Protein AF-A0A8X6GLU5-F1 (afdb_monomer_lite)

Organism: Trichonephila clavata (NCBI:txid2740835)

Radius of gyration: 27.41 Å; chains: 1; bounding box: 62×52×76 Å

Sequence (142 aa):
MKSMYGGFMQRKEIKGLLIDNIKECVPYLIPNGNFYRERTYVGNFDGNTITVKIVGKEAGKWRNFTKGISGDIIDLWTLVKGDINSAKKWLNTKNTEKLQNKEAKGAIKKGEKAFSVGQYLNDKSPMPKDVIGPRILTSGGF

Foldseek 3Di:
DDQPPPDDQDPVNLQVLCLVVVVVNVCVLFVQWDQDVVQWIWHDDPNWIKIAGNDDPRHQWMATPVVRDIDGVQVSCCVRPVDNVVSVVVSSVVVVVVVVVVVVVVVVVDPDPDDDPVCVVPDPPPDDPDPDDPPPDDPDDD

pLDDT: mean 81.48, std 16.9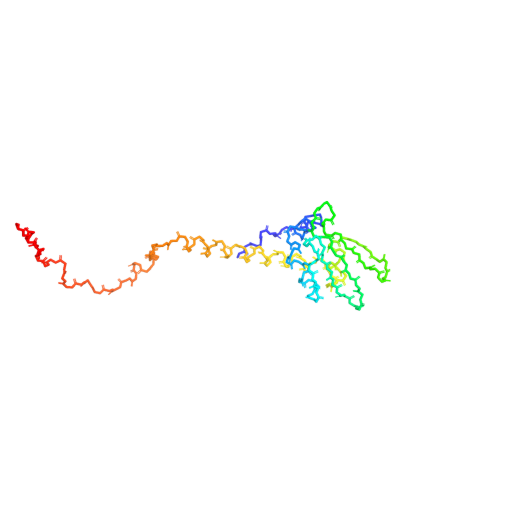4, range [41.44, 97.5]

Structure (mmCIF, N/CA/C/O backbone):
data_AF-A0A8X6GLU5-F1
#
_entry.id   AF-A0A8X6GLU5-F1
#
loop_
_atom_site.group_PDB
_atom_site.id
_atom_site.type_symbol
_atom_site.label_atom_id
_atom_site.label_alt_id
_atom_site.label_comp_id
_atom_site.label_asym_id
_atom_site.label_entity_id
_atom_site.label_seq_id
_atom_site.pdbx_PDB_ins_code
_atom_site.Cartn_x
_atom_site.Cartn_y
_atom_site.Cartn_z
_atom_site.occupancy
_atom_site.B_iso_or_equiv
_atom_site.auth_seq_id
_atom_site.auth_comp_id
_atom_site.auth_asym_id
_atom_site.auth_atom_id
_atom_site.pdbx_PDB_model_num
ATOM 1 N N . MET A 1 1 ? -25.103 5.007 7.542 1.00 42.44 1 MET A N 1
ATOM 2 C CA . MET A 1 1 ? -23.795 5.116 8.230 1.00 42.44 1 MET A CA 1
ATOM 3 C C . MET A 1 1 ? -22.962 6.175 7.524 1.00 42.44 1 MET A C 1
ATOM 5 O O . MET A 1 1 ? -22.713 6.032 6.335 1.00 42.44 1 MET A O 1
ATOM 9 N N . LYS A 1 2 ? -22.602 7.264 8.213 1.00 41.44 2 LYS A N 1
ATOM 10 C CA . LYS A 1 2 ? -21.680 8.283 7.681 1.00 41.44 2 LYS A CA 1
ATOM 11 C C . LYS A 1 2 ? -20.284 7.663 7.599 1.00 41.44 2 LYS A C 1
ATOM 13 O O . LYS A 1 2 ? -19.824 7.113 8.597 1.00 41.44 2 LYS A O 1
ATOM 18 N N . SER A 1 3 ? -19.616 7.738 6.445 1.00 44.66 3 SER A N 1
ATOM 19 C CA . SER A 1 3 ? -18.183 7.442 6.402 1.00 44.66 3 SER A CA 1
ATOM 20 C C . SER A 1 3 ? -17.482 8.424 7.346 1.00 4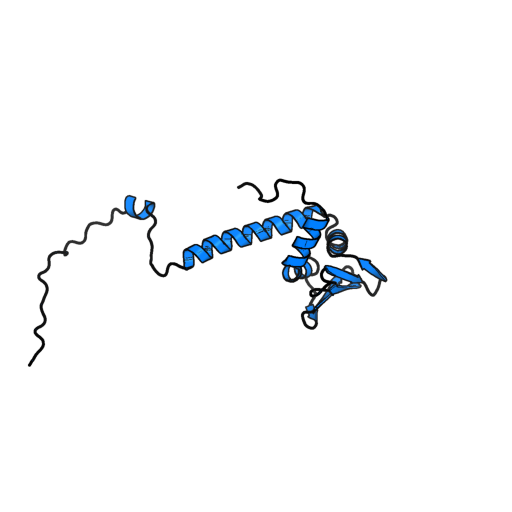4.66 3 SER A C 1
ATOM 22 O O . SER A 1 3 ? -17.727 9.630 7.301 1.00 44.66 3 SER A O 1
ATOM 24 N N . MET A 1 4 ? -16.630 7.916 8.236 1.00 54.22 4 MET A N 1
ATOM 25 C CA . MET A 1 4 ? -15.862 8.763 9.160 1.00 54.22 4 MET A CA 1
ATOM 26 C C . MET A 1 4 ? -14.899 9.705 8.408 1.00 54.22 4 MET A C 1
ATOM 28 O O . MET A 1 4 ? -14.454 10.702 8.961 1.00 54.22 4 MET A O 1
ATOM 32 N N . TYR A 1 5 ? -14.660 9.430 7.119 1.00 52.72 5 TYR A N 1
ATOM 33 C CA . TYR A 1 5 ? -13.843 10.213 6.193 1.00 52.72 5 TYR A CA 1
ATOM 34 C C . TYR A 1 5 ? -14.687 10.799 5.051 1.00 52.72 5 TYR A C 1
ATOM 36 O O . TYR A 1 5 ? -14.328 10.700 3.880 1.00 52.72 5 TYR A O 1
ATOM 44 N N . GLY A 1 6 ? -15.839 11.392 5.375 1.00 47.66 6 GLY A N 1
ATOM 45 C CA . GLY A 1 6 ? -16.646 12.170 4.422 1.00 47.66 6 GLY A CA 1
ATOM 46 C C . GLY A 1 6 ? -15.974 13.468 3.940 1.00 47.66 6 GLY A C 1
ATOM 47 O O . GLY A 1 6 ? -16.567 14.199 3.155 1.00 47.66 6 GLY A O 1
ATOM 48 N N . GLY A 1 7 ? -14.755 13.756 4.411 1.00 59.66 7 GLY A N 1
ATOM 49 C CA . GLY A 1 7 ? -13.905 14.856 3.964 1.00 59.66 7 GLY A CA 1
ATOM 50 C C . GLY A 1 7 ? -12.766 14.384 3.056 1.00 59.66 7 GLY A C 1
ATOM 51 O O . GLY A 1 7 ? -12.345 13.228 3.089 1.00 59.66 7 GLY A O 1
ATOM 52 N N . PHE A 1 8 ? -12.256 15.298 2.232 1.00 65.38 8 PHE A N 1
ATOM 53 C CA . PHE A 1 8 ? -11.109 15.075 1.355 1.00 65.38 8 PHE A CA 1
ATOM 54 C C . PHE A 1 8 ? -9.871 14.654 2.169 1.00 65.38 8 PHE A C 1
ATOM 56 O O . PHE A 1 8 ? -9.205 15.489 2.774 1.00 65.38 8 PHE A O 1
ATOM 63 N N . MET A 1 9 ? -9.556 13.356 2.188 1.00 79.25 9 MET A N 1
ATOM 64 C CA . MET A 1 9 ? -8.346 12.850 2.840 1.00 79.25 9 MET A CA 1
ATOM 65 C C . MET A 1 9 ? -7.111 13.344 2.079 1.00 79.25 9 MET A C 1
ATOM 67 O O . MET A 1 9 ? -6.966 13.081 0.877 1.00 79.25 9 MET A O 1
ATOM 71 N N . GLN A 1 10 ? -6.221 14.058 2.767 1.00 88.88 10 GLN A N 1
ATOM 72 C CA . GLN A 1 10 ? -5.005 14.583 2.149 1.00 88.88 10 GLN A CA 1
ATOM 73 C C . GLN A 1 10 ? -3.992 13.461 1.897 1.00 88.88 10 GLN A C 1
ATOM 75 O O . GLN A 1 10 ? -3.910 12.495 2.653 1.00 88.88 10 GLN A O 1
ATOM 80 N N . ARG A 1 11 ? -3.145 13.609 0.870 1.00 93.12 11 ARG A N 1
ATOM 81 C CA . ARG A 1 11 ? -2.108 12.617 0.510 1.00 93.12 11 ARG A CA 1
ATOM 82 C C . ARG A 1 11 ? -1.254 12.183 1.710 1.00 93.12 11 ARG A C 1
ATOM 84 O O . ARG A 1 11 ? -0.972 11.000 1.861 1.00 93.12 11 ARG A O 1
ATOM 91 N N . LYS A 1 12 ? -0.867 13.127 2.576 1.00 94.06 12 LYS A N 1
ATOM 92 C CA . LYS A 1 12 ? -0.064 12.852 3.780 1.00 94.06 12 LYS A CA 1
ATOM 93 C C . LYS A 1 12 ? -0.802 11.958 4.784 1.00 94.06 12 LYS A C 1
ATOM 95 O O . LYS A 1 12 ? -0.189 11.070 5.366 1.00 94.06 12 LYS A O 1
ATOM 100 N N . GLU A 1 13 ? -2.100 12.177 4.956 1.00 93.44 13 GLU A N 1
ATOM 101 C CA . GLU A 1 13 ? -2.949 11.381 5.844 1.00 93.44 13 GLU A CA 1
ATOM 102 C C . GLU A 1 13 ? -3.142 9.965 5.291 1.00 93.44 13 GLU A C 1
ATOM 104 O O . GLU A 1 13 ? -2.916 8.996 6.011 1.00 93.44 13 GLU A O 1
ATOM 109 N N . ILE A 1 14 ? -3.429 9.841 3.987 1.00 94.19 14 ILE A N 1
ATOM 110 C CA . ILE A 1 14 ? -3.506 8.540 3.298 1.00 94.19 14 ILE A CA 1
ATOM 111 C C . ILE A 1 14 ? -2.205 7.765 3.511 1.00 94.19 14 ILE A C 1
ATOM 113 O O . ILE A 1 14 ? -2.236 6.596 3.880 1.00 94.19 14 ILE A O 1
ATOM 117 N N . LYS A 1 15 ? -1.054 8.422 3.323 1.00 96.06 15 LYS A N 1
ATOM 118 C CA . LYS A 1 15 ? 0.261 7.804 3.512 1.00 96.06 15 LYS A CA 1
ATOM 119 C C . LYS A 1 15 ? 0.434 7.264 4.929 1.00 96.06 15 LYS A C 1
ATOM 121 O O . LYS A 1 15 ? 0.846 6.119 5.080 1.00 96.06 15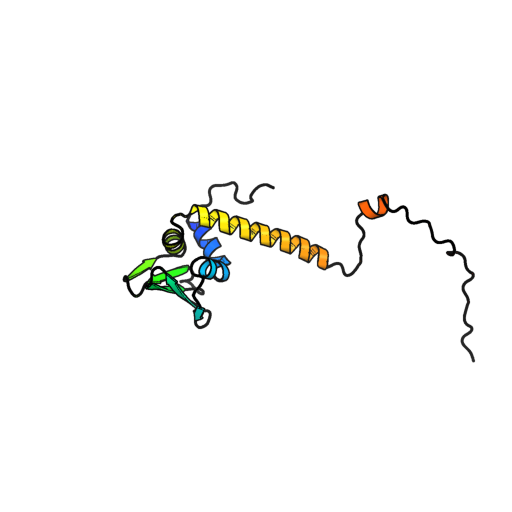 LYS A O 1
ATOM 126 N N . GLY A 1 16 ? 0.115 8.072 5.943 1.00 95.50 16 GLY A N 1
ATOM 127 C CA . GLY A 1 16 ? 0.189 7.660 7.346 1.00 95.50 16 GLY A CA 1
ATOM 128 C C . GLY A 1 16 ? -0.681 6.435 7.621 1.00 95.50 16 GLY A C 1
ATOM 129 O O . GLY A 1 16 ? -0.177 5.416 8.078 1.00 95.50 16 GLY A O 1
ATOM 130 N N . LEU A 1 17 ? -1.950 6.481 7.213 1.00 95.00 17 LEU A N 1
ATOM 131 C CA . LEU A 1 17 ? -2.893 5.379 7.418 1.00 95.00 17 LEU A CA 1
ATOM 132 C C . LEU A 1 17 ? -2.489 4.095 6.676 1.00 95.00 17 LEU A C 1
ATOM 134 O O . LEU A 1 17 ? -2.688 2.993 7.190 1.00 95.00 17 LEU A O 1
ATOM 138 N N . LEU A 1 18 ? -1.914 4.208 5.477 1.00 95.94 18 LEU A N 1
ATOM 139 C CA . LEU A 1 18 ? -1.375 3.056 4.752 1.00 95.94 18 LEU A CA 1
ATOM 140 C C . LEU A 1 18 ? -0.169 2.444 5.471 1.00 95.94 18 LEU A C 1
ATOM 142 O O . LEU A 1 18 ? -0.056 1.220 5.511 1.00 95.94 18 LEU A O 1
ATOM 146 N N . ILE A 1 19 ? 0.706 3.271 6.049 1.00 96.31 19 ILE A N 1
ATOM 147 C CA . ILE A 1 19 ? 1.851 2.808 6.845 1.00 96.31 19 ILE A CA 1
ATOM 148 C C . ILE A 1 19 ? 1.371 2.118 8.130 1.00 96.31 19 ILE A C 1
ATOM 150 O O . ILE A 1 19 ? 1.864 1.043 8.463 1.00 96.31 19 ILE A O 1
ATOM 154 N N . ASP A 1 20 ? 0.356 2.656 8.804 1.00 94.88 20 ASP A N 1
ATOM 155 C CA . ASP A 1 20 ? -0.206 2.047 10.018 1.00 94.88 20 ASP A CA 1
ATOM 156 C C . ASP A 1 20 ? -0.815 0.660 9.757 1.00 94.88 20 ASP A C 1
ATOM 158 O O . ASP A 1 20 ? -0.840 -0.200 10.637 1.00 94.88 20 ASP A O 1
ATOM 162 N N . ASN A 1 21 ? -1.285 0.417 8.530 1.00 94.88 21 ASN A N 1
ATOM 163 C CA . ASN A 1 21 ? -1.857 -0.861 8.101 1.00 94.88 21 ASN A CA 1
ATOM 164 C C . ASN A 1 21 ? -0.935 -1.614 7.122 1.00 94.88 21 ASN A C 1
ATOM 166 O O . ASN A 1 21 ? -1.394 -2.482 6.378 1.00 94.88 21 ASN A O 1
ATOM 170 N N . ILE A 1 22 ? 0.370 -1.313 7.111 1.00 95.44 22 ILE A N 1
ATOM 171 C CA . ILE A 1 22 ? 1.312 -1.788 6.082 1.00 95.44 22 ILE A CA 1
ATOM 172 C C . ILE A 1 22 ? 1.400 -3.318 5.983 1.00 95.44 22 ILE A C 1
ATOM 174 O O . ILE A 1 22 ? 1.559 -3.856 4.889 1.00 95.44 22 ILE A O 1
ATOM 178 N N . LYS A 1 23 ? 1.236 -4.025 7.109 1.00 94.44 23 LYS A N 1
ATOM 179 C CA . LYS A 1 23 ? 1.266 -5.496 7.175 1.00 94.44 23 LYS A CA 1
ATOM 180 C C . LYS A 1 23 ? 0.084 -6.163 6.462 1.00 94.44 23 LYS A C 1
ATOM 182 O O . LYS A 1 23 ? 0.213 -7.307 6.052 1.00 94.44 23 LYS A O 1
ATOM 187 N N . GLU A 1 24 ? -1.035 -5.461 6.296 1.00 94.56 24 GLU A N 1
ATOM 188 C CA . GLU A 1 24 ? -2.194 -5.931 5.520 1.00 94.56 24 GLU A CA 1
ATOM 189 C C . GLU A 1 24 ? -2.204 -5.332 4.108 1.00 94.56 24 GLU A C 1
ATOM 191 O O . GLU A 1 24 ? -2.545 -6.001 3.135 1.00 94.56 24 GLU A O 1
ATOM 196 N N . CYS A 1 25 ? -1.803 -4.066 3.996 1.00 94.88 25 CYS A N 1
ATOM 197 C CA . CYS A 1 25 ? -1.776 -3.298 2.756 1.00 94.88 25 CYS A CA 1
ATOM 198 C C . CYS A 1 25 ? -0.819 -3.902 1.719 1.00 94.88 25 CYS A C 1
ATOM 200 O O . CYS A 1 25 ? -1.201 -4.101 0.567 1.00 94.88 25 CYS A O 1
ATOM 202 N N . VAL A 1 26 ? 0.416 -4.229 2.112 1.00 95.69 26 VAL A N 1
ATOM 203 C CA . VAL A 1 26 ? 1.428 -4.697 1.154 1.00 95.69 26 VAL A CA 1
ATOM 204 C C . VAL A 1 26 ? 1.084 -6.075 0.569 1.00 95.69 26 VAL A C 1
ATOM 206 O O . VAL A 1 26 ? 1.123 -6.191 -0.656 1.00 95.69 26 VAL A O 1
ATOM 209 N N . PRO A 1 27 ? 0.670 -7.089 1.359 1.00 95.50 27 PRO A N 1
ATOM 210 C CA . PRO A 1 27 ? 0.188 -8.351 0.795 1.00 95.50 27 PRO A CA 1
ATOM 211 C C . PRO A 1 27 ? -1.064 -8.195 -0.075 1.00 95.50 27 PRO A C 1
ATOM 213 O O . PRO A 1 27 ? -1.223 -8.914 -1.054 1.00 95.50 27 PRO A O 1
ATOM 216 N N . TYR A 1 28 ? -1.939 -7.231 0.228 1.00 95.31 28 TYR A N 1
ATOM 217 C CA . TYR A 1 28 ? -3.096 -6.938 -0.621 1.00 95.31 28 TYR A CA 1
ATOM 218 C C . TYR A 1 28 ? -2.699 -6.378 -2.001 1.00 95.31 28 TYR A C 1
ATOM 220 O O . TYR A 1 28 ? -3.359 -6.663 -3.003 1.00 95.31 28 TYR A O 1
ATOM 228 N N . LEU A 1 29 ? -1.628 -5.581 -2.070 1.00 95.00 29 LEU A N 1
ATOM 229 C CA . LEU A 1 29 ? -1.094 -5.068 -3.335 1.00 95.00 29 LEU A CA 1
ATOM 230 C C . LEU A 1 29 ? -0.274 -6.121 -4.089 1.00 95.00 29 LEU A C 1
ATOM 232 O O . LEU A 1 29 ? -0.374 -6.215 -5.309 1.00 95.00 29 LEU A O 1
ATOM 236 N N . ILE A 1 30 ? 0.537 -6.898 -3.371 1.00 94.38 30 ILE A N 1
ATOM 237 C CA . ILE A 1 30 ? 1.480 -7.868 -3.931 1.00 94.38 30 ILE A CA 1
ATOM 238 C C . ILE A 1 30 ? 1.265 -9.220 -3.223 1.00 94.38 30 ILE A C 1
ATOM 240 O O . ILE A 1 30 ? 1.989 -9.534 -2.273 1.00 94.38 30 ILE A O 1
ATOM 244 N N . PRO A 1 31 ? 0.278 -10.026 -3.658 1.00 91.94 31 PRO A N 1
ATOM 245 C CA . PRO A 1 31 ? -0.143 -11.234 -2.938 1.00 91.94 31 PRO A CA 1
ATOM 246 C C . PRO A 1 31 ? 0.900 -12.356 -2.948 1.00 91.94 31 PRO A C 1
ATOM 248 O O . PRO A 1 31 ? 0.979 -13.127 -2.000 1.00 91.94 31 PRO A O 1
ATOM 251 N N . ASN A 1 32 ? 1.750 -12.417 -3.974 1.00 89.12 32 ASN A N 1
ATOM 252 C CA . ASN A 1 32 ? 2.762 -13.468 -4.137 1.00 89.12 32 ASN A CA 1
ATOM 253 C C . ASN A 1 32 ? 4.113 -13.073 -3.515 1.00 89.12 32 ASN A C 1
ATOM 255 O O . ASN A 1 32 ? 5.163 -13.212 -4.144 1.00 89.12 32 ASN A O 1
ATOM 259 N N . GLY A 1 33 ? 4.086 -12.491 -2.318 1.00 92.38 33 GLY A N 1
ATOM 260 C CA . GLY A 1 33 ? 5.281 -12.049 -1.605 1.00 92.38 33 GLY A CA 1
ATOM 261 C C . GLY A 1 33 ? 5.419 -12.682 -0.227 1.00 92.38 33 GLY A C 1
ATOM 262 O O . GLY A 1 33 ? 4.545 -13.403 0.239 1.00 92.38 33 GLY A O 1
ATOM 263 N N . ASN A 1 34 ? 6.544 -12.410 0.427 1.00 94.88 34 ASN A N 1
ATOM 264 C CA . ASN A 1 34 ? 6.878 -12.926 1.747 1.00 94.88 34 ASN A CA 1
ATOM 265 C C . ASN A 1 34 ? 7.530 -11.849 2.616 1.00 94.88 34 ASN A C 1
ATOM 267 O O . ASN A 1 34 ? 8.275 -10.987 2.140 1.00 94.88 34 ASN A O 1
ATOM 271 N N . PHE A 1 35 ? 7.295 -11.936 3.924 1.00 95.19 35 PHE A N 1
ATOM 272 C CA . PHE A 1 35 ? 7.995 -11.111 4.901 1.00 95.19 35 PHE A CA 1
ATOM 273 C C . PHE A 1 35 ? 9.394 -11.674 5.165 1.00 95.19 35 PHE A C 1
ATOM 275 O O . PHE A 1 35 ? 9.558 -12.806 5.609 1.00 95.19 35 PHE A O 1
ATOM 282 N N . TYR A 1 36 ? 10.413 -10.849 4.952 1.00 92.62 36 TYR A N 1
ATOM 283 C CA . TYR A 1 36 ? 11.798 -11.146 5.277 1.00 92.62 36 TYR A CA 1
ATOM 284 C C . TYR A 1 36 ? 12.218 -10.424 6.560 1.00 92.62 36 TYR A C 1
ATOM 286 O O . TYR A 1 36 ? 12.225 -9.186 6.634 1.00 92.62 36 TYR A O 1
ATOM 294 N N . ARG A 1 37 ? 12.578 -11.216 7.579 1.00 90.50 37 ARG A N 1
ATOM 295 C CA . ARG A 1 37 ? 12.971 -10.750 8.925 1.00 90.50 37 ARG A CA 1
ATOM 296 C C . ARG A 1 37 ? 11.976 -9.760 9.545 1.00 90.50 37 ARG A C 1
ATOM 298 O O . ARG A 1 37 ? 12.394 -8.851 10.254 1.00 90.50 37 ARG A O 1
ATOM 305 N N . GLU A 1 38 ? 10.696 -9.858 9.178 1.00 86.44 38 GLU A N 1
ATOM 306 C CA . GLU A 1 38 ? 9.595 -8.954 9.570 1.00 86.44 38 GLU A CA 1
ATOM 307 C C . GLU A 1 38 ? 9.799 -7.451 9.283 1.00 86.44 38 GLU A C 1
ATOM 309 O O . GLU A 1 38 ? 8.945 -6.626 9.599 1.00 86.44 38 GLU A O 1
ATOM 314 N N . ARG A 1 39 ? 10.917 -7.065 8.661 1.00 91.56 39 ARG A N 1
ATOM 315 C CA . ARG A 1 39 ? 11.289 -5.666 8.399 1.00 91.56 39 ARG A CA 1
ATOM 316 C C . ARG A 1 39 ? 11.059 -5.266 6.957 1.00 91.56 39 ARG A C 1
ATOM 318 O O . ARG A 1 39 ? 10.922 -4.079 6.670 1.00 91.56 39 ARG A O 1
ATOM 325 N N . THR A 1 40 ? 11.090 -6.235 6.051 1.00 94.25 40 THR A N 1
ATOM 326 C CA . THR A 1 40 ? 10.956 -6.016 4.613 1.00 94.25 40 THR A CA 1
ATOM 327 C C . THR A 1 40 ? 9.970 -7.027 4.061 1.00 94.25 40 THR A C 1
ATOM 329 O O . THR A 1 40 ? 10.005 -8.186 4.452 1.00 94.25 40 THR A O 1
ATOM 332 N N . TYR A 1 41 ? 9.104 -6.605 3.156 1.00 96.56 41 TYR A N 1
ATOM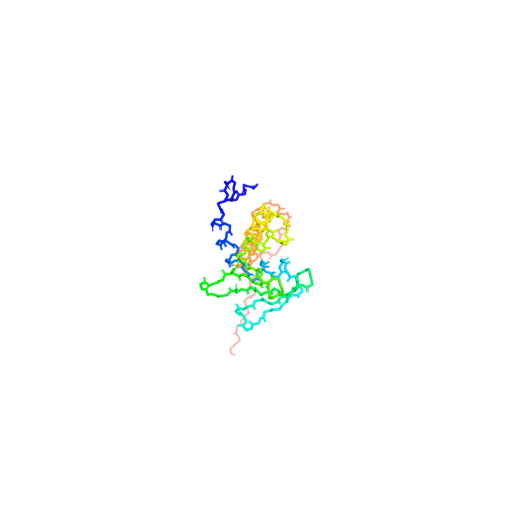 333 C CA . TYR A 1 41 ? 8.290 -7.500 2.352 1.00 96.56 41 TYR A CA 1
ATOM 334 C C . TYR A 1 41 ? 8.898 -7.584 0.962 1.00 96.56 41 TYR A C 1
ATOM 336 O O . TYR A 1 41 ? 9.252 -6.555 0.384 1.00 96.56 41 TYR A O 1
ATOM 344 N N . VAL A 1 42 ? 9.056 -8.796 0.451 1.00 96.00 42 VAL A N 1
ATOM 345 C CA . VAL A 1 42 ? 9.643 -9.067 -0.860 1.00 96.00 42 VAL A CA 1
ATOM 346 C C . VAL A 1 42 ? 8.588 -9.767 -1.692 1.00 96.00 42 VAL A C 1
ATOM 348 O O . VAL A 1 42 ? 8.068 -10.795 -1.274 1.00 96.00 42 VAL A O 1
ATOM 351 N N . GLY A 1 43 ? 8.265 -9.225 -2.858 1.00 94.62 43 GLY A N 1
ATOM 352 C CA . GLY A 1 43 ? 7.287 -9.825 -3.756 1.00 94.62 43 GLY A CA 1
ATOM 353 C C . GLY A 1 43 ? 7.597 -9.538 -5.215 1.00 94.62 43 GLY A C 1
ATOM 354 O O . GLY A 1 43 ? 8.562 -8.842 -5.538 1.00 94.62 43 GLY A O 1
ATOM 355 N N . ASN A 1 44 ? 6.768 -10.088 -6.094 1.00 93.62 44 ASN A N 1
ATOM 356 C CA . ASN A 1 44 ? 6.880 -9.887 -7.530 1.00 93.62 44 ASN A CA 1
ATOM 357 C C . ASN A 1 44 ? 5.708 -9.048 -8.049 1.00 93.62 44 ASN A C 1
ATOM 359 O O . ASN A 1 44 ? 4.555 -9.311 -7.705 1.00 93.62 44 ASN A O 1
ATOM 363 N N . PHE A 1 45 ? 6.006 -8.063 -8.890 1.00 92.12 45 PHE A N 1
ATOM 364 C CA . PHE A 1 45 ? 5.007 -7.320 -9.647 1.00 92.12 45 PHE A CA 1
ATOM 365 C C . PHE A 1 45 ? 5.509 -7.108 -11.074 1.00 92.12 45 PHE A C 1
ATOM 367 O O . PHE A 1 45 ? 6.619 -6.604 -11.277 1.00 92.12 45 PHE A O 1
ATOM 374 N N . ASP A 1 46 ? 4.691 -7.488 -12.057 1.00 89.38 46 ASP A N 1
ATOM 375 C CA . ASP A 1 46 ? 5.020 -7.359 -13.483 1.00 89.38 46 ASP A CA 1
ATOM 376 C C . ASP A 1 46 ? 6.361 -8.037 -13.848 1.00 89.38 46 ASP A C 1
ATOM 378 O O . ASP A 1 46 ? 7.200 -7.483 -14.553 1.00 89.38 46 ASP A O 1
ATOM 382 N N . GLY A 1 47 ? 6.644 -9.202 -13.252 1.00 89.56 47 GLY A N 1
ATOM 383 C CA . GLY A 1 47 ? 7.903 -9.928 -13.452 1.00 89.56 47 GLY A CA 1
ATOM 384 C C . GLY A 1 47 ? 9.112 -9.335 -12.718 1.00 89.56 47 GLY A C 1
ATOM 385 O O . GLY A 1 47 ? 10.199 -9.901 -12.785 1.00 89.56 47 GLY A O 1
ATOM 386 N N . ASN A 1 48 ? 8.948 -8.243 -11.967 1.00 91.31 48 ASN A N 1
ATOM 387 C CA . ASN A 1 48 ? 10.041 -7.569 -11.271 1.00 91.31 48 ASN A CA 1
ATOM 388 C C . ASN A 1 48 ? 9.997 -7.801 -9.762 1.00 91.31 48 ASN A C 1
ATOM 390 O O . ASN A 1 48 ? 8.934 -7.757 -9.139 1.00 91.31 48 ASN A O 1
ATOM 394 N N . THR A 1 49 ? 11.174 -7.945 -9.155 1.00 93.44 49 THR A N 1
ATOM 395 C CA . THR A 1 49 ? 11.306 -8.056 -7.700 1.00 93.44 49 THR A CA 1
ATOM 396 C C . THR A 1 49 ? 11.162 -6.688 -7.045 1.00 93.44 49 THR A C 1
ATOM 398 O O . THR A 1 49 ? 11.986 -5.788 -7.244 1.00 93.44 49 THR A O 1
ATOM 401 N N . ILE A 1 50 ? 10.121 -6.552 -6.225 1.00 94.94 50 ILE A N 1
ATOM 402 C CA . ILE A 1 50 ? 9.841 -5.372 -5.413 1.00 94.94 50 ILE A CA 1
ATOM 403 C C . ILE A 1 50 ? 10.119 -5.686 -3.949 1.00 94.94 50 ILE A C 1
ATOM 405 O O . ILE A 1 50 ? 9.712 -6.719 -3.417 1.00 94.94 50 ILE A O 1
ATOM 409 N N . THR A 1 51 ? 10.782 -4.749 -3.280 1.00 95.94 51 THR A N 1
ATOM 410 C CA . THR A 1 51 ? 10.948 -4.764 -1.827 1.00 95.94 51 THR A CA 1
ATOM 411 C C . THR A 1 51 ? 10.264 -3.568 -1.206 1.00 95.94 51 THR A C 1
ATOM 413 O O . THR A 1 51 ? 10.354 -2.465 -1.737 1.00 95.94 51 THR A O 1
ATOM 416 N N . VAL A 1 52 ? 9.599 -3.781 -0.075 1.00 97.19 52 VAL A N 1
ATOM 417 C CA . VAL A 1 52 ? 8.907 -2.740 0.687 1.00 97.19 52 VAL A CA 1
ATOM 418 C C . VAL A 1 52 ? 9.395 -2.779 2.125 1.00 97.19 52 VAL A C 1
ATOM 420 O O . VAL A 1 52 ? 9.395 -3.834 2.757 1.00 97.19 52 VAL A O 1
ATOM 423 N N . LYS A 1 53 ? 9.820 -1.640 2.668 1.00 97.50 53 LYS A N 1
ATOM 424 C CA . LYS A 1 53 ? 10.180 -1.511 4.083 1.00 97.50 53 LYS A CA 1
ATOM 425 C C . LYS A 1 53 ? 8.907 -1.484 4.924 1.00 97.50 53 LYS A C 1
ATOM 427 O O . LYS A 1 53 ? 8.031 -0.658 4.698 1.00 97.50 53 LYS A O 1
ATOM 432 N N . ILE A 1 54 ? 8.815 -2.384 5.895 1.00 96.62 54 ILE A N 1
ATOM 433 C CA . ILE A 1 54 ? 7.623 -2.600 6.730 1.00 96.62 54 ILE A CA 1
ATOM 434 C C . ILE A 1 54 ? 7.743 -1.893 8.081 1.00 96.62 54 ILE A C 1
ATOM 436 O O . ILE A 1 54 ? 6.740 -1.470 8.642 1.00 96.62 54 ILE A O 1
ATOM 440 N N . VAL A 1 55 ? 8.963 -1.738 8.603 1.00 93.88 55 VAL A N 1
ATOM 441 C CA . VAL A 1 55 ? 9.213 -1.212 9.955 1.00 93.88 55 VAL A CA 1
ATOM 442 C C . VAL A 1 55 ? 10.242 -0.082 9.921 1.00 93.88 55 VAL A C 1
ATOM 444 O O . VAL A 1 55 ? 11.167 -0.090 9.107 1.00 93.88 55 VAL A O 1
ATOM 447 N N . GLY A 1 56 ? 10.114 0.862 10.856 1.00 92.31 56 GLY A N 1
ATOM 448 C CA . GLY A 1 56 ? 11.073 1.941 11.094 1.00 92.31 56 GLY A CA 1
ATOM 449 C C . GLY A 1 56 ? 10.759 3.223 10.323 1.00 92.31 56 GLY A C 1
ATOM 450 O O . GLY A 1 56 ? 9.708 3.356 9.705 1.00 92.31 56 GLY A O 1
ATOM 451 N N . LYS A 1 57 ? 11.697 4.180 10.342 1.00 92.81 57 LYS A N 1
ATOM 452 C CA . LYS A 1 57 ? 11.541 5.501 9.691 1.00 92.81 57 LYS A CA 1
ATOM 453 C C . LYS A 1 57 ? 11.340 5.421 8.174 1.00 92.81 57 LYS A C 1
ATOM 455 O O . LYS A 1 57 ? 10.876 6.373 7.560 1.00 92.81 57 LYS A O 1
ATO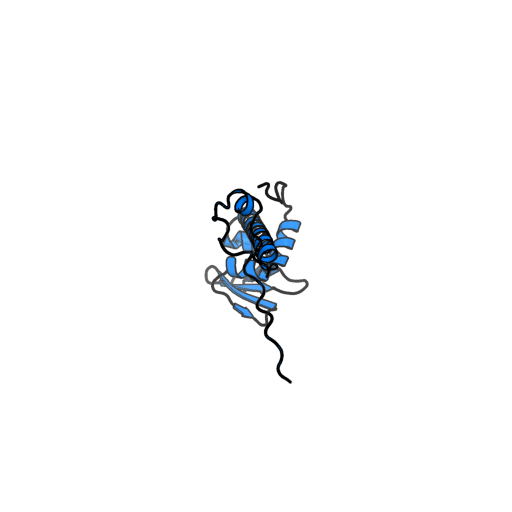M 460 N N . GLU A 1 58 ? 11.715 4.295 7.576 1.00 94.75 58 GLU A N 1
ATOM 461 C CA . GLU A 1 58 ? 11.572 4.039 6.145 1.00 94.75 58 GLU A CA 1
ATOM 462 C C . GLU A 1 58 ? 10.327 3.221 5.799 1.00 94.75 58 GLU A C 1
ATOM 464 O O . GLU A 1 58 ? 10.169 2.845 4.640 1.00 94.75 58 GLU A O 1
ATOM 469 N N . ALA A 1 59 ? 9.453 2.931 6.767 1.00 96.50 59 ALA A N 1
ATOM 470 C CA . ALA A 1 59 ? 8.234 2.177 6.516 1.00 96.50 59 ALA A CA 1
ATOM 471 C C . ALA A 1 59 ? 7.418 2.810 5.376 1.00 96.50 59 ALA A C 1
ATOM 473 O O . ALA A 1 59 ? 7.217 4.024 5.313 1.00 96.50 59 ALA A O 1
ATOM 474 N N . GLY A 1 60 ? 6.990 1.967 4.441 1.00 95.69 60 GLY A N 1
ATOM 475 C CA . GLY A 1 60 ? 6.284 2.368 3.231 1.00 95.69 60 GLY A CA 1
ATOM 476 C C . GLY A 1 60 ? 7.185 2.742 2.055 1.00 95.69 60 GLY A C 1
ATOM 477 O O . GLY A 1 60 ? 6.665 2.888 0.955 1.00 95.69 60 GLY A O 1
ATOM 478 N N . LYS A 1 61 ? 8.510 2.867 2.212 1.00 97.50 61 LYS A N 1
ATOM 479 C CA . LYS A 1 61 ? 9.403 2.990 1.049 1.00 97.50 61 LYS A CA 1
ATOM 480 C C . LYS A 1 61 ? 9.485 1.664 0.306 1.00 97.50 61 LYS A C 1
ATOM 482 O O . LYS A 1 61 ? 9.638 0.612 0.934 1.00 97.50 61 LYS A O 1
ATOM 487 N N . TRP A 1 62 ? 9.459 1.720 -1.018 1.00 96.94 62 TRP A N 1
ATOM 488 C CA . TRP A 1 62 ? 9.625 0.550 -1.869 1.00 96.94 62 TRP A CA 1
ATOM 489 C C . TRP A 1 62 ? 10.682 0.772 -2.945 1.00 96.94 62 TRP A C 1
ATOM 491 O O . TRP A 1 62 ? 11.012 1.904 -3.301 1.00 96.94 62 TRP A O 1
ATOM 501 N N . ARG A 1 63 ? 11.215 -0.333 -3.464 1.00 96.19 63 ARG A N 1
ATOM 502 C CA . ARG A 1 63 ? 12.193 -0.341 -4.549 1.00 96.19 63 ARG A CA 1
ATOM 503 C C . ARG A 1 63 ? 12.015 -1.562 -5.435 1.00 96.19 63 ARG A C 1
ATOM 505 O O . ARG A 1 63 ? 11.901 -2.678 -4.930 1.00 96.19 63 ARG A O 1
ATOM 512 N N . ASN A 1 64 ? 12.060 -1.336 -6.740 1.00 94.75 64 ASN A N 1
ATOM 513 C CA . ASN A 1 64 ? 12.229 -2.348 -7.769 1.00 94.75 64 ASN A CA 1
ATOM 514 C C . ASN A 1 64 ? 13.717 -2.419 -8.143 1.00 94.75 64 ASN A C 1
ATOM 516 O O . ASN A 1 64 ? 14.295 -1.437 -8.613 1.00 94.75 64 ASN A O 1
ATOM 520 N N . PHE A 1 65 ? 14.343 -3.571 -7.909 1.00 86.19 65 PHE A N 1
ATOM 521 C CA . PHE A 1 65 ? 15.769 -3.757 -8.199 1.00 86.19 65 PHE A CA 1
ATOM 522 C C . PHE A 1 65 ? 16.057 -3.951 -9.689 1.00 86.19 65 PHE A C 1
ATOM 524 O O . PHE A 1 65 ? 17.135 -3.582 -10.138 1.00 86.19 65 PHE A O 1
ATOM 531 N N . THR A 1 66 ? 15.092 -4.469 -10.448 1.00 86.56 66 THR A N 1
ATOM 532 C CA . THR A 1 66 ? 15.222 -4.733 -11.884 1.00 86.56 66 THR A CA 1
ATOM 533 C C . THR A 1 66 ? 15.161 -3.443 -12.704 1.00 86.56 66 THR A C 1
ATOM 535 O O . THR A 1 66 ? 16.019 -3.204 -13.542 1.00 86.56 66 THR A O 1
ATOM 538 N N . LYS A 1 67 ? 14.163 -2.585 -12.445 1.00 88.88 67 LYS A N 1
ATOM 539 C CA . LYS A 1 67 ? 13.942 -1.325 -13.186 1.00 88.88 67 LYS A CA 1
ATOM 540 C C . LYS A 1 67 ? 14.648 -0.113 -12.556 1.00 88.88 67 LYS A C 1
ATOM 542 O O . LYS A 1 67 ? 14.646 0.961 -13.141 1.00 88.88 67 LYS A O 1
ATOM 547 N N . GLY A 1 68 ? 15.191 -0.245 -11.342 1.00 89.38 68 GLY A N 1
ATOM 548 C CA . GLY A 1 68 ? 15.820 0.862 -10.606 1.00 89.38 68 GLY A CA 1
ATOM 549 C C . GLY A 1 68 ? 14.844 1.914 -10.056 1.00 89.38 68 GLY A C 1
ATOM 550 O O . GLY A 1 68 ? 15.278 2.933 -9.528 1.00 89.38 68 GLY A O 1
ATOM 551 N N . ILE A 1 69 ? 13.534 1.671 -10.146 1.00 93.44 69 ILE A N 1
ATOM 552 C CA . ILE A 1 69 ? 12.489 2.598 -9.694 1.00 93.44 69 ILE A CA 1
ATOM 553 C C . ILE A 1 69 ? 12.256 2.416 -8.190 1.00 93.44 69 ILE A C 1
ATOM 555 O O . ILE A 1 69 ? 12.326 1.306 -7.657 1.00 93.44 69 ILE A O 1
ATOM 559 N N . SER A 1 70 ? 11.970 3.509 -7.494 1.00 95.81 70 SER A N 1
ATOM 560 C CA . SER A 1 70 ? 11.626 3.510 -6.073 1.00 95.81 70 SER A CA 1
ATOM 561 C C . SER A 1 70 ? 10.617 4.609 -5.770 1.00 95.81 70 SER A C 1
ATOM 563 O O . SER A 1 70 ? 10.411 5.502 -6.589 1.00 95.81 70 SER A O 1
ATOM 565 N N . GLY A 1 71 ? 9.993 4.539 -4.600 1.00 96.69 71 GLY A N 1
ATOM 566 C CA . GLY A 1 71 ? 9.027 5.539 -4.164 1.00 96.69 71 GLY A CA 1
ATOM 567 C C . GLY A 1 71 ? 8.477 5.224 -2.783 1.00 96.69 71 GLY A C 1
ATOM 568 O O . GLY A 1 71 ? 9.057 4.439 -2.022 1.00 96.69 71 GLY A O 1
ATOM 569 N N . ASP A 1 72 ? 7.344 5.830 -2.456 1.00 97.12 72 ASP A N 1
ATOM 570 C CA . ASP A 1 72 ? 6.599 5.534 -1.239 1.00 97.12 72 ASP A CA 1
ATOM 571 C C . ASP A 1 72 ? 5.372 4.644 -1.486 1.00 97.12 72 ASP A C 1
ATOM 573 O O . ASP A 1 72 ? 5.074 4.234 -2.607 1.00 97.12 72 ASP A O 1
ATOM 577 N N . ILE A 1 73 ? 4.669 4.300 -0.410 1.00 97.12 73 ILE A N 1
ATOM 578 C CA . ILE A 1 73 ? 3.556 3.353 -0.444 1.00 97.12 73 ILE A CA 1
ATOM 579 C C . ILE A 1 73 ? 2.404 3.832 -1.337 1.00 97.12 73 ILE A C 1
ATOM 581 O O . ILE A 1 73 ? 1.683 3.001 -1.880 1.00 97.12 73 ILE A O 1
ATOM 585 N N . ILE A 1 74 ? 2.237 5.146 -1.528 1.00 97.19 74 ILE A N 1
ATOM 586 C CA . ILE A 1 74 ? 1.234 5.701 -2.441 1.00 97.19 74 ILE A CA 1
ATOM 587 C C . ILE A 1 74 ? 1.693 5.530 -3.883 1.00 97.19 74 ILE A C 1
ATOM 589 O O . ILE A 1 74 ? 0.878 5.176 -4.736 1.00 97.19 74 ILE A O 1
ATOM 593 N N . ASP A 1 75 ? 2.978 5.749 -4.156 1.00 96.81 75 ASP A N 1
ATOM 594 C CA . ASP A 1 75 ? 3.546 5.503 -5.482 1.00 96.81 75 ASP A CA 1
ATOM 595 C C . ASP A 1 75 ? 3.411 4.022 -5.849 1.00 96.81 75 ASP A C 1
ATOM 597 O O . ASP A 1 75 ? 2.977 3.704 -6.953 1.00 96.81 75 ASP A O 1
ATOM 601 N N . LEU A 1 76 ? 3.681 3.112 -4.902 1.00 96.38 76 LEU A N 1
ATOM 602 C CA . LEU A 1 76 ? 3.470 1.675 -5.099 1.00 96.38 76 LEU A CA 1
ATOM 603 C C . LEU A 1 76 ? 1.997 1.353 -5.348 1.00 96.38 76 LEU A C 1
ATOM 605 O O . LEU A 1 76 ? 1.671 0.589 -6.251 1.00 96.38 76 LEU A O 1
ATOM 609 N N . TRP A 1 77 ? 1.098 1.930 -4.552 1.00 96.88 77 TRP A N 1
ATOM 610 C CA . TRP A 1 77 ? -0.335 1.710 -4.713 1.00 96.88 77 TRP A CA 1
ATOM 611 C C . TRP A 1 77 ? -0.811 2.162 -6.092 1.00 96.88 77 TRP A C 1
ATOM 613 O O . TRP A 1 77 ? -1.518 1.429 -6.777 1.00 96.88 77 TRP A O 1
ATOM 623 N N . THR A 1 78 ? -0.384 3.350 -6.516 1.00 96.06 78 THR A N 1
ATOM 624 C CA . THR A 1 78 ? -0.727 3.916 -7.824 1.00 96.06 78 THR A CA 1
ATOM 625 C C . THR A 1 78 ? -0.121 3.082 -8.949 1.00 96.06 78 THR A C 1
ATOM 627 O O . THR A 1 78 ? -0.791 2.837 -9.944 1.00 96.06 78 THR A O 1
ATOM 630 N N . LEU A 1 79 ? 1.097 2.562 -8.773 1.00 94.62 79 LEU A N 1
ATOM 631 C CA . LEU A 1 79 ? 1.728 1.651 -9.728 1.00 94.62 79 LEU A CA 1
ATOM 632 C C . LEU A 1 79 ? 0.928 0.349 -9.907 1.00 94.62 79 LEU A C 1
ATOM 634 O O . LEU A 1 79 ? 0.807 -0.144 -11.023 1.00 94.62 79 LEU A O 1
ATOM 638 N N . VAL A 1 80 ? 0.384 -0.209 -8.821 1.00 94.69 80 VAL A N 1
ATOM 639 C CA . VAL A 1 80 ? -0.315 -1.507 -8.832 1.00 94.69 80 VAL A CA 1
ATOM 640 C C . VAL A 1 80 ? -1.796 -1.385 -9.206 1.00 94.69 80 VAL A C 1
ATOM 642 O O . VAL A 1 80 ? -2.336 -2.259 -9.881 1.00 94.69 80 VAL A O 1
ATOM 645 N N . LYS A 1 81 ? -2.487 -0.344 -8.727 1.00 95.25 81 LYS A N 1
ATOM 646 C CA . LYS A 1 81 ? -3.945 -0.170 -8.874 1.00 95.25 81 LYS A CA 1
ATOM 647 C C . LYS A 1 81 ? -4.340 0.943 -9.845 1.00 95.25 81 LYS A C 1
ATOM 649 O O . LYS A 1 81 ? -5.505 1.018 -10.211 1.00 95.25 81 LYS A O 1
ATOM 654 N N . GLY A 1 82 ? -3.400 1.790 -10.256 1.00 94.12 82 GLY A N 1
ATOM 655 C CA . GLY A 1 82 ? -3.621 2.905 -11.180 1.00 94.12 82 GLY A CA 1
ATOM 656 C C . GLY A 1 82 ? -4.090 4.204 -10.519 1.00 94.12 82 GLY A C 1
ATOM 657 O O . GLY A 1 82 ? -3.991 5.262 -11.134 1.00 94.12 82 GLY A O 1
ATOM 658 N N . ASP A 1 83 ? -4.580 4.167 -9.276 1.00 94.19 83 ASP A N 1
ATOM 659 C CA . ASP A 1 83 ? -5.185 5.340 -8.646 1.00 94.19 83 ASP A CA 1
ATOM 660 C C . ASP A 1 83 ? -5.053 5.367 -7.111 1.00 94.19 83 ASP A C 1
ATOM 662 O O . ASP A 1 83 ? -4.920 4.344 -6.444 1.00 94.19 83 ASP A O 1
ATOM 666 N N . ILE A 1 84 ? -5.147 6.569 -6.534 1.00 92.69 84 ILE A N 1
ATOM 667 C CA . ILE A 1 84 ? -5.108 6.789 -5.078 1.00 92.69 84 ILE A CA 1
ATOM 668 C C . ILE A 1 84 ? -6.483 6.632 -4.400 1.00 92.69 84 ILE A C 1
ATOM 670 O O . ILE A 1 84 ? -6.567 6.462 -3.182 1.00 92.69 84 ILE A O 1
ATOM 674 N N . ASN A 1 85 ? -7.591 6.710 -5.142 1.00 92.31 85 ASN A N 1
ATOM 675 C CA . ASN A 1 85 ? -8.935 6.639 -4.562 1.00 92.31 85 ASN A CA 1
ATOM 676 C C . ASN A 1 85 ? -9.293 5.207 -4.140 1.00 92.31 85 ASN A C 1
ATOM 678 O O . ASN A 1 85 ? -9.978 5.021 -3.131 1.00 92.31 85 ASN A O 1
ATOM 682 N N . SER A 1 86 ? -8.764 4.195 -4.826 1.00 94.38 86 SER A N 1
ATOM 683 C CA . SER A 1 86 ? -8.846 2.796 -4.405 1.00 94.38 86 SER A CA 1
ATOM 684 C C . SER A 1 86 ? -8.182 2.563 -3.042 1.00 94.38 86 SER A C 1
ATOM 686 O O . SER A 1 86 ? -8.720 1.801 -2.237 1.00 94.38 86 SER A O 1
ATOM 688 N N . ALA A 1 87 ? -7.101 3.285 -2.719 1.00 94.00 87 ALA A N 1
ATOM 689 C CA . ALA A 1 87 ? -6.488 3.263 -1.388 1.00 94.00 87 ALA A CA 1
ATOM 690 C C . ALA A 1 87 ? -7.434 3.803 -0.311 1.00 94.00 87 ALA A C 1
ATOM 692 O O . ALA A 1 87 ? -7.625 3.173 0.729 1.00 94.00 87 ALA A O 1
ATOM 693 N N . LYS A 1 88 ? -8.097 4.935 -0.583 1.00 92.50 88 LYS A N 1
ATOM 694 C CA . LYS A 1 88 ? -9.099 5.513 0.329 1.00 92.50 88 LYS A CA 1
ATOM 695 C C . LYS A 1 88 ? -10.251 4.540 0.576 1.00 92.50 88 LYS A C 1
ATOM 697 O O . LYS A 1 88 ? -10.669 4.349 1.716 1.00 92.50 88 LYS A O 1
ATOM 702 N N . LYS A 1 89 ? -10.753 3.901 -0.487 1.00 92.56 89 LYS A N 1
ATOM 703 C CA . LYS A 1 89 ? -11.819 2.895 -0.388 1.00 92.56 89 LYS A CA 1
ATOM 704 C C . LYS A 1 89 ? -11.385 1.721 0.489 1.00 92.56 89 LYS A C 1
ATOM 706 O O . LYS A 1 89 ? -12.128 1.342 1.389 1.00 92.56 89 LYS A O 1
ATOM 711 N N . TRP A 1 90 ? -10.180 1.201 0.272 1.00 94.38 90 TRP A N 1
ATOM 712 C CA . TRP A 1 90 ? -9.634 0.100 1.064 1.00 94.38 90 TRP A CA 1
ATOM 713 C C . TRP A 1 90 ? -9.494 0.465 2.550 1.00 94.38 90 TRP A C 1
ATOM 715 O O . TRP A 1 90 ? -9.954 -0.282 3.411 1.00 94.38 90 TRP A O 1
ATOM 725 N N . LEU A 1 91 ? -8.958 1.650 2.861 1.00 92.50 91 LEU A N 1
ATOM 726 C CA . LEU A 1 91 ? -8.852 2.151 4.238 1.00 92.50 91 LEU A CA 1
ATOM 727 C C . LEU A 1 91 ? -10.225 2.279 4.917 1.00 92.50 91 LEU A C 1
ATOM 729 O O . LEU A 1 91 ? -10.385 1.899 6.079 1.00 92.50 91 LEU A O 1
ATOM 733 N N . ASN A 1 92 ? -11.237 2.761 4.193 1.00 89.25 92 ASN A N 1
ATOM 734 C CA . ASN A 1 92 ? -12.607 2.850 4.705 1.00 89.25 92 ASN A CA 1
ATOM 735 C C . ASN A 1 92 ? -13.197 1.470 5.031 1.00 89.25 92 ASN A C 1
ATOM 737 O O . ASN A 1 92 ? -13.838 1.309 6.075 1.00 89.25 92 ASN A O 1
ATOM 741 N N . THR A 1 93 ? -12.954 0.466 4.184 1.00 89.94 93 THR A N 1
ATOM 742 C CA . THR A 1 93 ? -13.365 -0.920 4.449 1.00 89.94 93 THR A CA 1
ATOM 743 C C . THR A 1 93 ? -12.702 -1.453 5.719 1.00 89.94 93 THR A C 1
ATOM 745 O O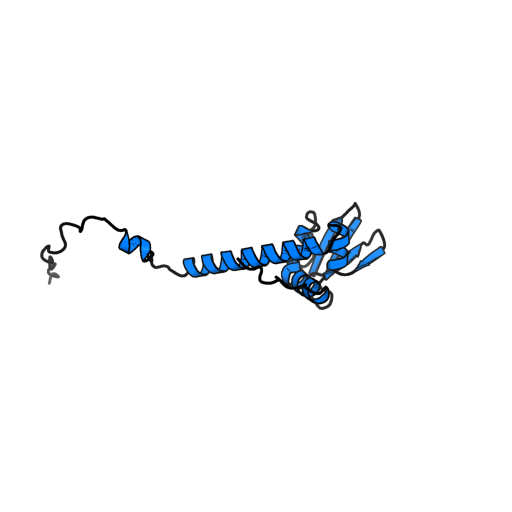 . THR A 1 93 ? -13.400 -1.939 6.606 1.00 89.94 93 THR A O 1
ATOM 748 N N . LYS A 1 94 ? -11.387 -1.255 5.883 1.00 87.94 94 LYS A N 1
ATOM 749 C CA . LYS A 1 94 ? -10.649 -1.687 7.084 1.00 87.94 94 LYS A CA 1
ATOM 750 C C . LYS A 1 94 ? -11.132 -1.034 8.369 1.00 87.94 94 LYS A C 1
ATOM 752 O O . LYS A 1 94 ? -11.215 -1.687 9.407 1.00 87.94 94 LYS A O 1
ATOM 757 N N . ASN A 1 95 ? -11.494 0.240 8.313 1.00 82.94 95 ASN A N 1
ATOM 758 C CA . ASN A 1 95 ? -12.074 0.916 9.468 1.00 82.94 95 ASN A CA 1
ATOM 759 C C . ASN A 1 95 ? -13.469 0.375 9.812 1.00 82.94 95 ASN A C 1
ATOM 761 O O . ASN A 1 95 ? -13.771 0.190 10.989 1.00 82.94 95 ASN A O 1
ATOM 765 N N . THR A 1 96 ? -14.281 0.046 8.806 1.00 81.69 96 THR A N 1
ATOM 766 C CA . THR A 1 96 ? -15.607 -0.562 9.005 1.00 81.69 96 THR A CA 1
ATOM 767 C C . THR A 1 96 ? -15.491 -1.952 9.637 1.00 81.69 96 THR A C 1
ATOM 769 O O . THR A 1 96 ? -16.152 -2.225 10.637 1.00 81.69 96 THR A O 1
ATOM 772 N N . GLU A 1 97 ? -14.580 -2.792 9.134 1.00 81.62 97 GLU A N 1
ATOM 773 C CA . GLU A 1 97 ? -14.265 -4.109 9.711 1.00 81.62 97 GLU A CA 1
ATOM 774 C C . GLU A 1 97 ? -13.818 -3.983 11.175 1.00 81.62 97 GLU A C 1
ATOM 776 O O . GLU A 1 97 ? -14.281 -4.718 12.048 1.00 81.62 97 GLU A O 1
ATOM 781 N N . LYS A 1 98 ? -12.942 -3.018 11.487 1.00 79.69 98 LYS A N 1
ATOM 782 C CA . LYS A 1 98 ? -12.493 -2.767 12.866 1.00 79.69 98 LYS A CA 1
ATOM 783 C C . LYS A 1 98 ? -13.642 -2.353 13.790 1.00 79.69 98 LYS A C 1
ATOM 785 O O . LYS A 1 98 ? -13.624 -2.746 14.956 1.00 79.69 98 LYS A O 1
ATOM 790 N N . LEU A 1 99 ? -14.615 -1.579 13.306 1.00 75.25 99 LEU A N 1
ATOM 791 C CA . LEU A 1 99 ? -15.789 -1.168 14.086 1.00 75.25 99 LEU A CA 1
ATOM 792 C C . LEU A 1 99 ? -16.714 -2.357 14.376 1.00 75.25 99 LEU A C 1
ATOM 794 O O . LEU A 1 99 ? -17.004 -2.616 15.542 1.00 75.25 99 LEU A O 1
ATOM 798 N N . GLN A 1 100 ? -17.062 -3.145 13.357 1.00 74.56 100 GLN A N 1
ATOM 799 C CA . GLN A 1 100 ? -17.889 -4.349 13.518 1.00 74.56 100 GLN A CA 1
ATOM 800 C C . GLN A 1 100 ? -17.231 -5.370 14.459 1.00 74.56 100 GLN A C 1
ATOM 802 O O . GLN A 1 100 ? -17.872 -5.923 15.352 1.00 74.56 100 GLN A O 1
ATOM 807 N N . ASN A 1 101 ? -15.915 -5.562 14.336 1.00 70.75 101 ASN A N 1
ATOM 808 C CA . ASN A 1 101 ? -15.166 -6.459 15.214 1.00 70.75 101 ASN A CA 1
ATOM 809 C C . ASN A 1 101 ? -15.078 -5.949 16.663 1.00 70.75 101 ASN A C 1
ATOM 811 O O . ASN A 1 101 ? -14.967 -6.757 17.585 1.00 70.75 101 ASN A O 1
ATOM 815 N N . LYS A 1 102 ? -15.117 -4.630 16.897 1.00 69.56 102 LYS A N 1
ATOM 816 C CA . LYS A 1 102 ? -15.193 -4.056 18.251 1.00 69.56 102 LYS A CA 1
ATOM 817 C C . LYS A 1 102 ? -16.573 -4.255 18.870 1.00 69.56 102 LYS A C 1
ATOM 819 O O . LYS A 1 102 ? -16.635 -4.624 20.037 1.00 69.56 102 LYS A O 1
ATOM 824 N N . GLU A 1 103 ? -17.646 -4.066 18.105 1.00 62.91 103 GLU A N 1
ATOM 825 C CA . GLU A 1 103 ? -19.021 -4.323 18.559 1.00 62.91 103 GLU A CA 1
ATOM 826 C C . GLU A 1 103 ? -19.218 -5.807 18.901 1.00 62.91 103 GLU A C 1
ATOM 828 O O . GLU A 1 103 ? -19.698 -6.131 19.987 1.00 62.91 103 GLU A O 1
ATOM 833 N N . ALA A 1 104 ? -18.723 -6.716 18.054 1.00 61.00 104 ALA A N 1
ATOM 834 C CA . ALA A 1 104 ? -18.744 -8.153 18.320 1.00 61.00 104 ALA A CA 1
ATOM 835 C C . ALA A 1 104 ? -17.906 -8.538 19.557 1.00 61.00 104 ALA A C 1
ATOM 837 O O . ALA A 1 104 ? -18.363 -9.302 20.401 1.00 61.00 104 ALA A O 1
ATOM 838 N N . LYS A 1 105 ? -16.699 -7.980 19.733 1.00 54.84 105 LYS A N 1
ATOM 839 C CA . LYS A 1 105 ? -15.859 -8.245 20.923 1.00 54.84 105 LYS A CA 1
ATOM 840 C C . LYS A 1 105 ? -16.415 -7.620 22.208 1.00 54.84 105 LYS A C 1
ATOM 842 O O . LYS A 1 105 ? -16.227 -8.189 23.281 1.00 54.84 105 LYS A O 1
ATOM 847 N N . GLY A 1 106 ? -17.100 -6.480 22.111 1.00 54.62 106 GLY A N 1
ATOM 848 C CA . GLY A 1 106 ? -17.852 -5.872 23.211 1.00 54.62 106 GLY A CA 1
ATOM 849 C C . GLY A 1 106 ? -19.057 -6.718 23.626 1.00 54.62 106 GLY A C 1
ATOM 850 O O . GLY A 1 106 ? -19.321 -6.849 24.817 1.00 54.62 106 GLY A O 1
ATOM 851 N N . ALA A 1 107 ? -19.719 -7.368 22.665 1.00 51.34 107 ALA A N 1
ATOM 852 C CA . ALA A 1 107 ? -20.800 -8.319 22.920 1.00 51.34 107 ALA A CA 1
ATOM 853 C C . ALA A 1 107 ? -20.306 -9.661 23.503 1.00 51.34 107 ALA A C 1
ATOM 855 O O . ALA A 1 107 ? -20.993 -10.253 24.331 1.00 51.34 107 ALA A O 1
ATOM 856 N N . ILE A 1 108 ? -19.106 -10.128 23.128 1.00 51.50 108 ILE A N 1
ATOM 857 C CA . ILE A 1 108 ? -18.534 -11.410 23.594 1.00 51.50 108 ILE A CA 1
ATOM 858 C C . ILE A 1 108 ? -17.903 -11.308 24.999 1.00 51.50 108 ILE A C 1
ATOM 860 O O . ILE A 1 108 ? -17.793 -12.314 25.695 1.00 51.50 108 ILE A O 1
ATOM 864 N N . LYS A 1 109 ? -17.595 -10.104 25.510 1.00 49.91 109 LYS A N 1
ATOM 865 C CA . LYS A 1 109 ? -17.285 -9.883 26.944 1.00 49.91 109 LYS A CA 1
ATOM 866 C C . LYS A 1 109 ? -18.529 -9.939 27.853 1.00 49.91 109 LYS A C 1
ATOM 868 O O . LYS A 1 109 ? -18.575 -9.285 28.892 1.00 49.91 109 LYS A O 1
ATOM 873 N N . LYS A 1 110 ? -19.530 -10.737 27.487 1.00 46.28 110 LYS A N 1
ATOM 874 C CA . LYS A 1 110 ? -20.675 -11.070 28.327 1.00 46.28 110 LYS A CA 1
ATOM 875 C C . LYS A 1 110 ? -20.783 -12.589 28.399 1.00 46.28 110 LYS A C 1
ATOM 877 O O . LYS A 1 110 ? -21.507 -13.225 27.647 1.00 46.28 110 LYS A O 1
ATOM 882 N N . GLY A 1 111 ? -20.042 -13.166 29.342 1.00 48.41 111 GLY A N 1
ATOM 883 C CA . GLY A 1 111 ? -20.279 -14.527 29.832 1.00 48.41 111 GLY A CA 1
ATOM 884 C C . GLY A 1 111 ? -21.626 -14.683 30.554 1.00 48.41 111 GLY A C 1
ATOM 885 O O . GLY A 1 111 ? -21.901 -15.730 31.122 1.00 48.41 111 GLY A O 1
ATOM 886 N N . GLU A 1 112 ? -22.483 -13.665 30.520 1.00 52.06 112 GLU A N 1
ATOM 887 C CA . GLU A 1 112 ? -23.871 -13.736 30.938 1.00 52.06 112 GLU A CA 1
ATOM 888 C C . GLU A 1 112 ? -24.718 -13.702 29.666 1.00 52.06 112 GLU A C 1
ATOM 890 O O . GLU A 1 112 ? -24.609 -12.761 28.874 1.00 52.06 112 GLU A O 1
ATOM 895 N N . LYS A 1 113 ? -25.563 -14.719 29.455 1.00 56.75 113 LYS A N 1
ATOM 896 C CA . LYS A 1 113 ? -26.636 -14.678 28.450 1.00 56.75 113 LYS A CA 1
ATOM 897 C C . LYS A 1 113 ? -27.554 -13.498 28.770 1.00 56.75 113 LYS A C 1
ATOM 899 O O . LYS A 1 113 ? -28.566 -13.653 29.445 1.00 56.75 113 LYS A O 1
ATOM 904 N N . ALA A 1 114 ? -27.205 -12.304 28.317 1.00 56.00 114 ALA A N 1
ATOM 905 C CA . ALA A 1 114 ? -28.109 -11.182 28.408 1.00 56.00 114 ALA A CA 1
ATOM 906 C C . ALA A 1 114 ? -29.038 -11.223 27.214 1.00 56.00 114 ALA A C 1
ATOM 908 O O . ALA A 1 114 ? -28.643 -10.952 26.080 1.00 56.00 114 ALA A O 1
ATOM 909 N N . PHE A 1 115 ? -30.279 -11.574 27.503 1.00 61.09 115 PHE A N 1
ATOM 910 C CA . PHE A 1 115 ? -31.385 -11.381 26.591 1.00 61.09 115 PHE A CA 1
ATOM 911 C C . PHE A 1 115 ? -31.539 -9.885 26.312 1.00 61.09 115 PHE A C 1
ATOM 913 O O . PHE A 1 115 ? -31.396 -9.045 27.205 1.00 61.09 115 PHE A O 1
ATOM 920 N N . SER A 1 116 ? -31.801 -9.538 25.056 1.00 73.88 116 SER A N 1
ATOM 921 C CA . SER A 1 116 ? -32.179 -8.166 24.718 1.00 73.88 116 SER A CA 1
ATOM 922 C C . SER A 1 116 ? -33.514 -7.807 25.387 1.00 73.88 116 SER A C 1
ATOM 924 O O . SER A 1 116 ? -34.367 -8.673 25.580 1.00 73.88 116 SER A O 1
ATOM 926 N N . VAL A 1 117 ? -33.738 -6.523 25.698 1.00 69.50 117 VAL A N 1
ATOM 927 C CA . VAL A 1 117 ? -35.033 -6.047 26.236 1.00 69.50 117 VAL A CA 1
ATOM 928 C C . VAL A 1 117 ? -36.186 -6.446 25.309 1.00 69.50 117 VAL A C 1
ATOM 930 O O . VAL A 1 117 ? -37.235 -6.873 25.774 1.00 69.50 117 VAL A O 1
ATOM 933 N N . GLY A 1 118 ? -35.965 -6.397 23.992 1.00 78.56 118 GLY A N 1
ATOM 934 C CA . GLY A 1 118 ? -36.941 -6.861 23.007 1.00 78.56 118 GLY A CA 1
ATOM 935 C C . GLY A 1 118 ? -37.265 -8.353 23.124 1.00 78.56 118 GLY A C 1
ATOM 936 O O . GLY A 1 118 ? -38.416 -8.727 22.937 1.00 78.56 118 GLY A O 1
ATOM 937 N N . GLN A 1 119 ? -36.298 -9.208 23.471 1.00 73.44 119 GLN A N 1
ATOM 938 C CA . GLN A 1 119 ? -36.570 -10.625 23.737 1.00 73.44 119 GLN A CA 1
ATOM 939 C C . GLN A 1 119 ? -37.364 -10.828 25.026 1.00 73.44 119 GLN A C 1
ATOM 941 O O . GLN A 1 119 ? -38.242 -11.676 25.033 1.00 73.44 119 GLN A O 1
ATOM 946 N N . TYR A 1 120 ? -37.107 -10.039 26.073 1.00 71.31 120 TYR A N 1
ATOM 947 C CA . TYR A 1 120 ? -37.879 -10.105 27.318 1.00 71.31 120 TYR A CA 1
ATOM 948 C C . TYR A 1 120 ? -39.336 -9.679 27.106 1.00 71.31 120 TYR A C 1
ATOM 950 O O . TYR A 1 120 ? -40.259 -10.353 27.546 1.00 71.31 120 TYR A O 1
ATOM 958 N N . LEU A 1 121 ? -39.555 -8.584 26.374 1.00 78.38 121 LEU A N 1
ATOM 959 C CA . LEU A 1 121 ? -40.901 -8.072 26.102 1.00 78.38 121 LEU A CA 1
ATOM 960 C C . LEU A 1 121 ? -41.716 -8.977 25.167 1.00 78.38 121 LEU A C 1
ATOM 962 O O . LEU A 1 121 ? -42.942 -8.947 25.211 1.00 78.38 121 LEU A O 1
ATOM 966 N N . ASN A 1 122 ? -41.048 -9.765 24.321 1.00 81.25 122 ASN A N 1
ATOM 967 C CA . ASN A 1 122 ? -41.695 -10.714 23.414 1.00 81.25 122 ASN A CA 1
ATOM 968 C C . ASN A 1 122 ? -41.721 -12.150 23.956 1.00 81.25 122 ASN A C 1
ATOM 970 O O . ASN A 1 122 ? -42.202 -13.045 23.255 1.00 81.25 122 ASN A O 1
ATOM 974 N N . ASP A 1 123 ? -41.213 -12.391 25.167 1.00 77.56 123 ASP A N 1
ATOM 975 C CA . ASP A 1 123 ? -41.246 -13.716 25.769 1.00 77.56 123 ASP A CA 1
ATOM 976 C C . ASP A 1 123 ? -42.685 -14.075 26.165 1.00 77.56 123 ASP A C 1
ATOM 978 O O . ASP A 1 123 ? -43.312 -13.423 26.997 1.00 77.56 123 ASP A O 1
ATOM 982 N N . LYS A 1 124 ? -43.221 -15.118 25.525 1.00 80.31 124 LYS A N 1
ATOM 983 C CA . LYS A 1 124 ? -44.537 -15.701 25.830 1.00 80.31 124 LYS A CA 1
ATOM 984 C C . LYS A 1 124 ? -44.413 -17.069 26.495 1.00 80.31 124 LYS A C 1
ATOM 986 O O . LYS A 1 124 ? -45.383 -17.829 26.501 1.00 80.31 124 LYS A O 1
ATOM 991 N N . SER A 1 125 ? -43.226 -17.412 26.996 1.00 78.31 125 SER A N 1
ATOM 992 C CA . SER A 1 125 ? -43.012 -18.676 27.690 1.00 78.31 125 SER A CA 1
ATOM 993 C C . SER A 1 125 ? -44.001 -18.785 28.856 1.00 78.31 125 SER A C 1
ATOM 995 O O . SER A 1 125 ? -44.103 -17.859 29.664 1.00 78.31 125 SER A O 1
ATOM 997 N N . PRO A 1 126 ? -44.777 -19.878 28.949 1.00 74.44 126 PRO A N 1
ATOM 998 C CA . PRO A 1 126 ? -45.700 -20.060 30.056 1.00 74.44 126 PRO A CA 1
ATOM 999 C C . PRO A 1 126 ? -44.901 -20.137 31.357 1.00 74.44 126 PRO A C 1
ATOM 1001 O O . PRO A 1 126 ? -43.889 -20.837 31.428 1.00 74.44 126 PRO A O 1
ATOM 1004 N N . MET A 1 127 ? -45.357 -19.426 32.391 1.00 70.00 127 MET A N 1
ATOM 1005 C CA . MET A 1 127 ? -44.732 -19.509 33.708 1.00 70.00 127 MET A CA 1
ATOM 1006 C C . MET A 1 127 ? -44.723 -20.982 34.164 1.00 70.00 127 MET A C 1
ATOM 1008 O O . MET A 1 127 ? -45.770 -21.638 34.093 1.00 70.00 127 MET A O 1
ATOM 1012 N N . PRO A 1 128 ? -43.568 -21.534 34.583 1.00 69.81 128 PRO A N 1
ATOM 1013 C CA . PRO A 1 128 ? -43.482 -22.928 34.995 1.00 69.81 128 PRO A CA 1
ATOM 1014 C C . PRO A 1 128 ? -44.390 -23.182 36.203 1.00 69.81 128 PRO A C 1
ATOM 1016 O O . PRO A 1 128 ? -44.497 -22.347 37.101 1.00 69.81 128 PRO A O 1
ATOM 1019 N N . LYS A 1 129 ? -45.054 -24.342 36.220 1.00 60.97 129 LYS A N 1
ATOM 1020 C CA . LYS A 1 129 ? -46.107 -24.671 37.194 1.00 60.97 129 LYS A CA 1
ATOM 1021 C C . LYS A 1 129 ? -45.619 -24.963 38.622 1.00 60.97 129 LYS A C 1
ATOM 1023 O O . LYS A 1 129 ? -46.465 -25.137 39.486 1.00 60.97 129 LYS A O 1
ATOM 1028 N N . ASP A 1 130 ? -44.314 -24.929 38.905 1.00 64.56 130 ASP A N 1
ATOM 1029 C CA . ASP A 1 130 ? -43.763 -25.373 40.197 1.00 64.56 130 ASP A CA 1
ATOM 1030 C C . ASP A 1 130 ? -42.736 -24.400 40.806 1.00 64.56 130 ASP A C 1
ATOM 1032 O O . ASP A 1 130 ? -41.556 -24.718 40.937 1.00 64.56 130 ASP A O 1
ATOM 1036 N N . VAL A 1 131 ? -43.172 -23.205 41.226 1.00 58.72 131 VAL A N 1
ATOM 1037 C CA . VAL A 1 131 ? -42.325 -22.267 42.011 1.00 58.72 131 VAL A CA 1
ATOM 1038 C C . VAL A 1 131 ? -42.679 -22.264 43.511 1.00 58.72 131 VAL A C 1
ATOM 1040 O O . VAL A 1 131 ? -42.129 -21.487 44.283 1.00 58.72 131 VAL A O 1
ATOM 1043 N N . ILE A 1 132 ? -43.565 -23.157 43.970 1.00 53.50 132 ILE A N 1
ATOM 1044 C CA . ILE A 1 132 ? -43.956 -23.253 45.393 1.00 53.50 132 ILE A CA 1
ATOM 1045 C C . ILE A 1 132 ? -43.975 -24.708 45.892 1.00 53.50 132 ILE A C 1
ATOM 1047 O O . ILE A 1 132 ? -44.821 -25.100 46.692 1.00 53.50 132 ILE A O 1
ATOM 1051 N N . GLY A 1 133 ? -43.041 -25.538 45.424 1.00 61.22 133 GLY A N 1
ATOM 1052 C CA . GLY A 1 133 ? -42.784 -26.827 46.069 1.00 61.22 133 GLY A CA 1
ATOM 1053 C C . GLY A 1 133 ? -42.092 -26.603 47.424 1.00 61.22 133 GLY A C 1
ATOM 1054 O O . GLY A 1 133 ? -41.141 -25.816 47.474 1.00 61.22 133 GLY A O 1
ATOM 1055 N N . PRO A 1 134 ? -42.533 -27.237 48.531 1.00 59.94 134 PRO A N 1
ATOM 1056 C CA . PRO A 1 134 ? -41.888 -27.077 49.832 1.00 59.94 134 PRO A CA 1
ATOM 1057 C C . PRO A 1 134 ? -40.403 -27.441 49.723 1.00 59.94 134 PRO A C 1
ATOM 1059 O O . PRO A 1 134 ? -40.051 -28.502 49.209 1.00 59.94 134 PRO A O 1
ATOM 1062 N N . ARG A 1 135 ? -39.522 -26.544 50.190 1.00 58.69 135 ARG A N 1
ATOM 1063 C CA . ARG A 1 135 ? -38.079 -26.808 50.286 1.00 58.69 135 ARG A CA 1
ATOM 1064 C C . ARG A 1 135 ? -37.876 -28.092 51.090 1.00 58.69 135 ARG A C 1
ATOM 1066 O O . ARG A 1 135 ? -38.114 -28.101 52.295 1.00 58.69 135 ARG A O 1
ATOM 1073 N N . ILE A 1 136 ? -37.414 -29.153 50.432 1.00 60.28 136 ILE A N 1
ATOM 1074 C CA . ILE A 1 136 ? -36.933 -30.352 51.117 1.00 60.28 136 ILE A CA 1
ATOM 1075 C C . ILE A 1 136 ? -35.627 -29.957 51.814 1.00 60.28 136 ILE A C 1
ATOM 1077 O O . ILE A 1 136 ? -34.583 -29.816 51.178 1.00 60.28 136 ILE A O 1
ATOM 1081 N N . LEU A 1 137 ? -35.700 -29.718 53.122 1.00 53.88 137 LEU A N 1
ATOM 1082 C CA . LEU A 1 137 ? -34.525 -29.635 53.980 1.00 53.88 137 LEU A CA 1
ATOM 1083 C C . LEU A 1 137 ? -33.981 -31.057 54.131 1.00 53.88 137 LEU A C 1
ATOM 1085 O O . LEU A 1 137 ? -34.576 -31.881 54.820 1.00 53.88 137 LEU A O 1
ATOM 1089 N N . THR A 1 138 ? -32.866 -31.370 53.477 1.00 60.69 138 THR A N 1
ATOM 1090 C CA . THR A 1 138 ? -32.120 -32.593 53.787 1.00 60.69 138 THR A CA 1
ATOM 1091 C C . THR A 1 138 ? -31.499 -32.424 55.170 1.00 60.69 138 THR A C 1
ATOM 1093 O O . THR A 1 138 ? -30.649 -31.549 55.352 1.00 60.69 138 THR A O 1
ATOM 1096 N N . SER A 1 139 ? -31.920 -33.224 56.152 1.00 56.78 139 SER A N 1
ATOM 1097 C CA . SER A 1 139 ? -31.265 -33.254 57.461 1.00 56.78 139 SER A CA 1
ATOM 1098 C C . SER A 1 139 ? -29.834 -33.764 57.287 1.00 56.78 139 SER A C 1
ATOM 1100 O O . SER A 1 139 ? -29.635 -34.913 56.890 1.00 56.78 139 SER A O 1
ATOM 1102 N N . GLY A 1 140 ? -28.841 -32.914 57.557 1.00 52.56 140 GLY A N 1
ATOM 1103 C CA . GLY A 1 140 ? -27.455 -33.352 57.707 1.00 52.56 140 GLY A CA 1
ATOM 1104 C C . GLY A 1 140 ? -27.375 -34.325 58.881 1.00 52.56 140 GLY A C 1
ATOM 1105 O O . GLY A 1 140 ? -27.738 -33.959 59.997 1.00 52.56 140 GLY A O 1
ATOM 1106 N N . GLY A 1 141 ? -27.003 -35.572 58.591 1.00 59.06 141 GLY A N 1
ATOM 1107 C CA . GLY A 1 141 ? -26.867 -36.643 59.573 1.00 59.06 141 GLY A CA 1
ATOM 1108 C C . GLY A 1 141 ? -25.747 -36.374 60.578 1.00 59.06 141 GLY A C 1
ATOM 1109 O O . GLY A 1 141 ? -24.754 -35.730 60.240 1.00 59.06 141 GLY A O 1
ATOM 1110 N N . PHE A 1 142 ? -25.991 -36.859 61.797 1.00 46.22 142 PHE A N 1
ATOM 1111 C CA . PHE A 1 142 ? -25.135 -36.824 62.984 1.00 46.22 142 PHE A CA 1
ATOM 1112 C C . PHE A 1 142 ? -23.817 -37.584 62.816 1.00 46.22 142 PHE A C 1
ATOM 1114 O O . PHE A 1 142 ? -23.813 -38.601 62.082 1.00 46.22 142 PHE A O 1
#

Secondary structure (DSSP, 8-state):
---TT-S---HHHHHHHHHHTHHHHHHHH-TT-EEETTTEEEEEETTEEEEEE-SSTTTT-EEETTT--EE-HHHHHHHHHS-SHHHHHHHHHHHHHHHHHHHHHHHHS--S----HHHHHT--PPPPS-S-----------